Protein AF-A0A2V6Z0M4-F1 (afdb_monomer_lite)

Sequence (172 aa):
MLELSGLESTGSSSRLNERKREIEARLRARYKDFTRQDFLALPAMAEYDRYYRRFNKSYHVQLQLDSIVLNGKQLPDVSPAVDANFMAEVETLILTAGHDSQKLRGPIVIDVSREGDQMTQMNSASRAIRSGDMIMRDADGICCSIIYGQDARSPISPETSRVLYVAYAPPR

Foldseek 3Di:
DDKDFQDQFDDFDPVLQVVQVVLLVVLLVVCVPDDLVNQCVPPQNVLVQVVCVVVVDHQVLSVVSCCSRVVVDTQDGDTSQVSVQNSCCNNVVWDKAKWLVVLAAADKDWDWDDFPAWAQALVRDIDGDDTGWTFIDGPVGTQATSNRGGGNRTDDDSPRRMMDMDTDGRDD

pLDDT: mean 94.56, std 4.7, range [65.38, 98.5]

Radius of gyration: 16.45 Å; chains: 1; bounding box: 45×30×41 Å

Secondary structure (DSSP, 8-state):
-EEEES---SS--HHHHHHHHHHHHHHHHHTTT--HHHHHTSHHHHHHHHHHHTTT---HHHHHHHHHHTS-PPPP-S-HHHHHHHHHHHHH--EEEEEEGGG--S--EEEE--TT-EEEBTTS-EEEPPTT-EEEEETTEEEEETTTEEBSSSB--TT--EEEEEEE----

Structure (mmCIF, N/CA/C/O backbone):
data_AF-A0A2V6Z0M4-F1
#
_entry.id   AF-A0A2V6Z0M4-F1
#
loop_
_atom_site.group_PDB
_atom_site.id
_atom_site.type_symbol
_atom_site.label_atom_id
_atom_site.label_alt_id
_atom_site.label_comp_id
_atom_site.label_asym_id
_atom_site.label_entity_id
_atom_site.label_seq_id
_atom_site.pdbx_PDB_ins_code
_atom_site.Cartn_x
_atom_site.Cartn_y
_atom_site.Cartn_z
_atom_site.occupancy
_atom_site.B_iso_or_equiv
_atom_site.auth_seq_id
_atom_site.auth_comp_id
_atom_site.auth_asym_id
_atom_site.auth_atom_id
_atom_site.pdbx_PDB_model_num
ATOM 1 N N . MET A 1 1 ? -0.702 -11.341 7.477 1.00 93.31 1 MET A N 1
ATOM 2 C CA . MET A 1 1 ? -0.641 -10.172 8.377 1.00 93.31 1 MET A CA 1
ATOM 3 C C . MET A 1 1 ? 0.650 -10.262 9.172 1.00 93.31 1 MET A C 1
ATOM 5 O O . MET A 1 1 ? 1.028 -11.376 9.519 1.00 93.31 1 MET A O 1
ATOM 9 N N . LEU A 1 2 ? 1.322 -9.139 9.411 1.00 95.94 2 LEU A N 1
ATOM 10 C CA . LEU A 1 2 ? 2.553 -9.040 10.199 1.00 95.94 2 LEU A CA 1
ATOM 11 C C . LEU A 1 2 ? 2.414 -7.859 11.159 1.00 95.94 2 LEU A C 1
ATOM 13 O O . LEU A 1 2 ? 2.221 -6.739 10.698 1.00 95.94 2 LEU A O 1
ATOM 17 N N . GLU A 1 3 ? 2.523 -8.098 12.463 1.00 96.00 3 GLU A N 1
ATOM 18 C CA . GLU A 1 3 ? 2.560 -7.029 13.463 1.00 96.00 3 GLU A CA 1
ATOM 19 C C . GLU A 1 3 ? 3.993 -6.828 13.963 1.00 96.00 3 GLU A C 1
ATOM 21 O O . GLU A 1 3 ? 4.674 -7.795 14.308 1.00 96.00 3 GLU A O 1
ATOM 26 N N . LEU A 1 4 ? 4.442 -5.575 14.012 1.00 95.44 4 LEU A N 1
ATOM 27 C CA . LEU A 1 4 ? 5.709 -5.179 14.623 1.00 95.44 4 LEU A CA 1
ATOM 28 C C . LEU A 1 4 ? 5.433 -4.197 15.759 1.00 95.44 4 LEU A C 1
ATOM 30 O O . LEU A 1 4 ? 4.575 -3.327 15.643 1.00 95.44 4 LEU A O 1
ATOM 34 N N . SER A 1 5 ? 6.174 -4.331 16.855 1.00 95.19 5 SER A N 1
ATOM 35 C CA . SER A 1 5 ? 6.058 -3.487 18.048 1.00 95.19 5 SER A CA 1
ATOM 36 C C . SER A 1 5 ? 7.402 -2.867 18.410 1.00 95.19 5 SER A C 1
ATOM 38 O O . SER A 1 5 ? 8.447 -3.411 18.060 1.00 95.19 5 SER A O 1
ATOM 40 N N . GLY A 1 6 ? 7.368 -1.760 19.156 1.00 91.19 6 GLY A N 1
ATOM 41 C CA . GLY A 1 6 ? 8.577 -1.048 19.581 1.00 91.19 6 GLY A CA 1
ATOM 42 C C . GLY A 1 6 ? 9.208 -0.236 18.451 1.00 91.19 6 GLY A C 1
ATOM 43 O O . GLY A 1 6 ? 10.424 -0.080 18.415 1.00 91.19 6 GLY A O 1
ATOM 44 N N . LEU A 1 7 ? 8.389 0.227 17.505 1.00 87.81 7 LEU A N 1
ATOM 45 C CA . LEU A 1 7 ? 8.842 1.067 16.405 1.00 87.81 7 LEU A CA 1
ATOM 46 C C . LEU A 1 7 ? 9.020 2.511 16.865 1.00 87.81 7 LEU A C 1
ATOM 48 O O . LEU A 1 7 ? 8.153 3.072 17.533 1.00 87.81 7 LEU A O 1
ATOM 52 N N . GLU A 1 8 ? 10.110 3.123 16.419 1.00 84.62 8 GLU A N 1
ATOM 53 C CA . GLU A 1 8 ? 10.274 4.571 16.415 1.00 84.62 8 GLU A CA 1
ATOM 54 C C . GLU A 1 8 ? 9.914 5.075 15.013 1.00 84.62 8 GLU A C 1
ATOM 56 O O . GLU A 1 8 ? 10.673 4.916 14.057 1.00 84.62 8 GLU A O 1
ATOM 61 N N . SER A 1 9 ? 8.706 5.627 14.876 1.00 75.00 9 SER A N 1
ATOM 62 C CA . SER A 1 9 ? 8.176 6.122 13.594 1.00 75.00 9 SER A CA 1
ATOM 63 C C . SER A 1 9 ? 8.567 7.579 13.304 1.00 75.00 9 SER A C 1
ATOM 65 O O . SER A 1 9 ? 8.095 8.159 12.325 1.00 75.00 9 SER A O 1
ATOM 67 N N . THR A 1 10 ? 9.416 8.182 14.141 1.00 77.81 10 THR A N 1
ATOM 68 C CA . THR A 1 10 ? 9.888 9.564 14.005 1.00 77.81 10 THR A CA 1
ATOM 69 C C . THR A 1 10 ? 11.273 9.629 13.361 1.00 77.81 10 THR A C 1
ATOM 71 O O . THR A 1 10 ? 12.144 8.799 13.605 1.00 77.81 10 THR A O 1
ATOM 74 N N . GLY A 1 11 ? 11.490 10.667 12.550 1.00 71.88 11 GLY A N 1
ATOM 75 C CA . GLY A 1 11 ? 12.787 10.952 11.937 1.00 71.88 11 GLY A CA 1
ATOM 76 C C . GLY A 1 11 ? 13.088 10.144 10.672 1.00 71.88 11 GLY A C 1
ATOM 77 O O . GLY A 1 11 ? 12.345 9.252 10.265 1.00 71.88 11 GLY A O 1
ATOM 78 N N . SER A 1 12 ? 14.195 10.499 10.019 1.00 74.94 12 SER A N 1
ATOM 79 C CA . SER A 1 12 ? 14.724 9.770 8.868 1.00 74.94 12 SER A CA 1
ATOM 80 C C . SER A 1 12 ? 15.727 8.712 9.329 1.00 74.94 12 SER A C 1
ATOM 82 O O . SER A 1 12 ? 16.513 8.925 10.252 1.00 74.94 12 SER A O 1
ATOM 84 N N . SER A 1 13 ? 15.721 7.552 8.673 1.00 84.31 13 SER A N 1
ATOM 85 C CA . SER A 1 13 ? 16.706 6.494 8.909 1.00 84.31 13 SER A CA 1
ATOM 86 C C . SER A 1 13 ? 17.667 6.438 7.729 1.00 84.31 13 SER A C 1
ATOM 88 O O . SER A 1 13 ? 17.261 6.100 6.617 1.00 84.31 13 SER A O 1
ATOM 90 N N . SER A 1 14 ? 18.948 6.748 7.954 1.00 87.25 14 SER A N 1
ATOM 91 C CA . SER A 1 14 ? 19.974 6.716 6.897 1.00 87.25 14 SER A CA 1
ATOM 92 C C . SER A 1 14 ? 20.055 5.344 6.231 1.00 87.25 14 SER A C 1
ATOM 94 O O . SER A 1 14 ? 20.011 5.249 5.008 1.00 87.25 14 SER A O 1
ATOM 96 N N . ARG A 1 15 ? 20.049 4.275 7.033 1.00 90.56 15 ARG A N 1
ATOM 97 C CA . ARG A 1 15 ? 20.072 2.891 6.549 1.00 90.56 15 ARG A CA 1
ATOM 98 C C . ARG A 1 15 ? 18.831 2.542 5.724 1.00 90.56 15 ARG A C 1
ATOM 100 O O . ARG A 1 15 ? 18.935 1.830 4.727 1.00 90.56 15 ARG A O 1
ATOM 107 N N . LEU A 1 16 ? 17.654 3.034 6.117 1.00 92.06 16 LEU A N 1
ATOM 108 C CA . LEU A 1 16 ? 16.437 2.837 5.327 1.00 92.06 16 LEU A CA 1
ATOM 109 C C . LEU A 1 16 ? 16.505 3.623 4.013 1.00 92.06 16 LEU A C 1
ATOM 111 O O . LEU A 1 16 ? 16.139 3.103 2.963 1.00 92.06 16 LEU A O 1
ATOM 115 N N . ASN A 1 17 ? 17.035 4.845 4.050 1.00 93.38 17 ASN A N 1
ATOM 116 C CA . ASN A 1 17 ? 17.216 5.687 2.873 1.00 93.38 17 ASN A CA 1
ATOM 117 C C . ASN A 1 17 ? 18.198 5.075 1.870 1.00 93.38 17 ASN A C 1
ATOM 119 O O . ASN A 1 17 ? 17.889 5.044 0.678 1.00 93.38 17 ASN A O 1
ATOM 123 N N . GLU A 1 18 ? 19.321 4.531 2.337 1.00 95.25 18 GLU A N 1
ATOM 124 C CA . GLU A 1 18 ? 20.262 3.747 1.526 1.00 95.25 18 GLU A CA 1
ATOM 125 C C . GLU A 1 18 ? 19.551 2.558 0.877 1.00 95.25 18 GLU A C 1
ATOM 127 O O . GLU A 1 18 ? 19.589 2.402 -0.345 1.00 95.25 18 GLU A O 1
ATOM 132 N N . ARG A 1 19 ? 18.784 1.792 1.663 1.00 96.50 19 ARG A N 1
ATOM 133 C CA . ARG A 1 19 ? 18.013 0.660 1.145 1.00 96.50 19 ARG A CA 1
ATOM 134 C C . ARG A 1 19 ? 16.975 1.080 0.099 1.00 96.50 19 ARG A C 1
ATOM 136 O O . ARG A 1 19 ? 16.816 0.383 -0.901 1.00 96.50 19 ARG A O 1
ATOM 143 N N . LYS A 1 20 ? 16.302 2.225 0.272 1.00 97.00 20 LYS A N 1
ATOM 144 C CA . LYS A 1 20 ? 15.407 2.804 -0.749 1.00 97.00 20 LYS A CA 1
ATOM 145 C C . LYS A 1 20 ? 16.163 3.065 -2.057 1.00 97.00 20 LYS A C 1
ATOM 147 O O . LYS A 1 20 ? 15.695 2.652 -3.118 1.00 97.00 20 LYS A O 1
ATOM 152 N N . ARG A 1 21 ? 17.353 3.684 -1.997 1.00 97.62 21 ARG A N 1
ATOM 153 C CA . ARG A 1 21 ? 18.186 3.938 -3.192 1.00 97.62 21 ARG A CA 1
ATOM 154 C C . ARG A 1 21 ? 18.592 2.637 -3.891 1.00 97.62 21 ARG A C 1
ATOM 156 O O . ARG A 1 21 ? 18.509 2.558 -5.117 1.00 97.62 21 ARG A O 1
ATOM 163 N N . GLU A 1 22 ? 18.988 1.618 -3.129 1.00 97.94 22 GLU A N 1
ATOM 164 C CA . GLU A 1 22 ? 19.348 0.294 -3.658 1.00 97.94 22 GLU A CA 1
ATOM 165 C C . GLU A 1 22 ? 18.174 -0.377 -4.380 1.00 97.94 22 GLU A C 1
ATOM 167 O O . GLU A 1 22 ? 18.338 -0.894 -5.488 1.00 97.94 22 GLU A O 1
ATOM 172 N N . ILE A 1 23 ? 16.981 -0.350 -3.773 1.00 98.19 23 ILE A N 1
ATOM 173 C CA . ILE A 1 23 ? 15.762 -0.920 -4.359 1.00 98.19 23 ILE A CA 1
ATOM 174 C C . ILE A 1 23 ? 15.462 -0.250 -5.689 1.00 98.19 23 ILE A C 1
ATOM 176 O O . ILE A 1 23 ? 15.276 -0.936 -6.689 1.00 98.19 23 ILE A O 1
ATOM 180 N N . GLU A 1 24 ? 15.451 1.078 -5.729 1.00 98.50 24 GLU A N 1
ATOM 181 C CA . GLU A 1 24 ? 15.169 1.814 -6.955 1.00 98.50 24 GLU A CA 1
ATOM 182 C C . GLU A 1 24 ? 16.183 1.525 -8.061 1.00 98.50 24 GLU A C 1
ATOM 184 O O . GLU A 1 24 ? 15.791 1.303 -9.206 1.00 98.50 24 GLU A O 1
ATOM 189 N N . ALA A 1 25 ? 17.480 1.510 -7.734 1.00 98.38 25 ALA A N 1
ATOM 190 C CA . ALA A 1 25 ? 18.531 1.179 -8.692 1.00 98.38 25 ALA A CA 1
ATOM 191 C C . ALA A 1 25 ? 18.327 -0.234 -9.255 1.00 98.38 25 ALA A C 1
ATOM 193 O O . ALA A 1 25 ? 18.394 -0.439 -10.469 1.00 98.38 25 ALA A O 1
ATOM 194 N N . ARG A 1 26 ? 17.996 -1.198 -8.390 1.00 98.38 26 ARG A N 1
ATOM 195 C CA . ARG A 1 26 ? 17.716 -2.577 -8.793 1.00 98.38 26 ARG A CA 1
ATOM 196 C C . ARG A 1 26 ? 16.445 -2.693 -9.635 1.00 98.38 26 ARG A C 1
ATOM 198 O O . ARG A 1 26 ? 16.457 -3.435 -10.611 1.00 98.38 26 ARG A O 1
ATOM 205 N N . LEU A 1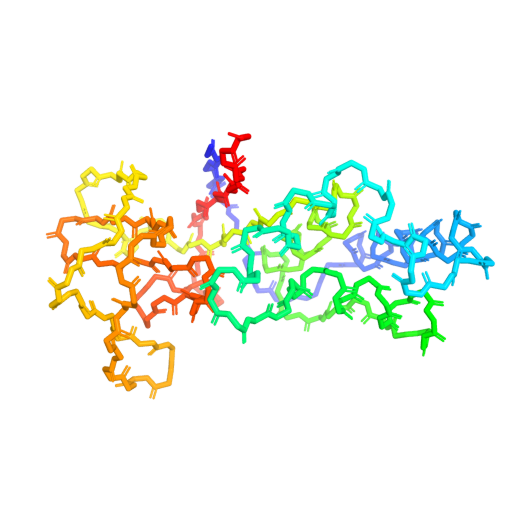 27 ? 15.371 -1.978 -9.297 1.00 98.12 27 LEU A N 1
ATOM 206 C CA . LEU A 1 27 ? 14.130 -1.964 -10.080 1.00 98.12 27 LEU A CA 1
ATOM 207 C C . LEU A 1 27 ? 14.369 -1.367 -11.473 1.00 98.12 27 LEU A C 1
ATOM 209 O O . LEU A 1 27 ? 13.987 -1.982 -12.466 1.00 98.12 27 LEU A O 1
ATOM 213 N N . ARG A 1 28 ? 15.069 -0.228 -11.560 1.00 98.12 28 ARG A N 1
ATOM 214 C CA . ARG A 1 28 ? 15.443 0.403 -12.838 1.00 98.12 28 ARG A CA 1
ATOM 215 C C . ARG A 1 28 ? 16.320 -0.510 -13.689 1.00 98.12 28 ARG A C 1
ATOM 217 O O . ARG A 1 28 ? 16.100 -0.607 -14.887 1.00 98.12 28 ARG A O 1
ATOM 224 N N . ALA A 1 29 ? 17.283 -1.205 -13.084 1.00 97.94 29 ALA A N 1
ATOM 225 C CA . ALA A 1 29 ? 18.129 -2.154 -13.802 1.00 97.94 29 ALA A CA 1
ATOM 226 C C . ALA A 1 29 ? 17.336 -3.376 -14.291 1.00 97.94 29 ALA A C 1
ATOM 228 O O . ALA A 1 29 ? 17.475 -3.780 -15.442 1.00 97.94 29 ALA A O 1
ATOM 229 N N . ARG A 1 30 ? 16.480 -3.945 -13.432 1.00 97.19 30 ARG A N 1
ATOM 230 C CA . ARG A 1 30 ? 15.681 -5.139 -13.737 1.00 97.19 30 ARG A CA 1
ATOM 231 C C . ARG A 1 30 ? 14.661 -4.903 -14.852 1.00 97.19 30 ARG A C 1
ATOM 233 O O . ARG A 1 30 ? 14.392 -5.823 -15.615 1.00 97.19 30 ARG A O 1
ATOM 240 N N . TYR A 1 31 ? 14.100 -3.700 -14.926 1.00 97.00 31 TYR A N 1
ATOM 241 C CA . TYR A 1 31 ? 12.991 -3.357 -15.818 1.00 97.00 31 TYR A CA 1
ATOM 242 C C . TYR A 1 31 ? 13.357 -2.261 -16.834 1.00 97.00 31 TYR A C 1
ATOM 244 O O . TYR A 1 31 ? 12.481 -1.552 -17.314 1.00 97.00 31 TYR A O 1
ATOM 252 N N . LYS A 1 32 ? 14.648 -2.106 -17.158 1.00 93.62 32 LYS A N 1
ATOM 253 C CA . LYS A 1 32 ? 15.195 -1.000 -17.967 1.00 93.62 32 LYS A CA 1
ATOM 254 C C . LYS A 1 32 ? 14.495 -0.785 -19.316 1.00 93.62 32 LYS A C 1
ATOM 256 O O . LYS A 1 32 ? 14.376 0.354 -19.752 1.00 93.62 32 LYS A O 1
ATOM 261 N N . ASP A 1 33 ? 14.022 -1.863 -19.934 1.00 94.88 33 ASP A N 1
ATOM 262 C CA . ASP A 1 33 ? 13.385 -1.849 -21.257 1.00 94.88 33 ASP A CA 1
ATOM 263 C C . ASP A 1 33 ? 11.897 -2.234 -21.198 1.00 94.88 33 ASP A C 1
ATOM 265 O O . ASP A 1 33 ? 11.271 -2.476 -22.227 1.00 94.88 33 ASP A O 1
ATOM 269 N N . PHE A 1 34 ? 11.321 -2.314 -19.994 1.00 96.81 34 PHE A N 1
ATOM 270 C CA . PHE A 1 34 ? 9.900 -2.608 -19.839 1.00 96.81 34 PHE A CA 1
ATOM 271 C C . PHE A 1 34 ? 9.059 -1.409 -20.267 1.00 96.81 34 PHE A C 1
ATOM 273 O O . PHE A 1 34 ? 9.295 -0.266 -19.879 1.00 96.81 34 PHE A O 1
ATOM 280 N N . THR A 1 35 ? 7.998 -1.696 -21.005 1.00 93.75 35 THR A N 1
ATOM 281 C CA . THR A 1 35 ? 6.857 -0.809 -21.181 1.00 93.75 35 THR A CA 1
ATOM 282 C C . THR A 1 35 ? 5.804 -1.080 -20.105 1.00 93.75 35 THR A C 1
ATOM 284 O O . THR A 1 35 ? 5.847 -2.071 -19.373 1.00 93.75 35 THR A O 1
ATOM 287 N N . ARG A 1 36 ? 4.771 -0.232 -20.052 1.00 89.81 36 ARG A N 1
ATOM 288 C CA . ARG A 1 36 ? 3.591 -0.490 -19.210 1.00 89.81 36 ARG A CA 1
ATOM 289 C C . ARG A 1 36 ? 2.922 -1.833 -19.499 1.00 89.81 36 ARG A C 1
ATOM 291 O O . ARG A 1 36 ? 2.391 -2.455 -18.583 1.00 89.81 36 ARG A O 1
ATOM 298 N N . GLN A 1 37 ? 2.927 -2.259 -20.762 1.00 91.62 37 GLN A N 1
ATOM 299 C CA . GLN A 1 37 ? 2.329 -3.524 -21.179 1.00 91.62 37 GLN A CA 1
ATOM 300 C C . GLN A 1 37 ? 3.127 -4.712 -20.624 1.00 91.62 37 GLN A C 1
ATOM 302 O O . GLN A 1 37 ? 2.533 -5.701 -20.202 1.00 91.62 37 GLN A O 1
ATOM 307 N N . ASP A 1 38 ? 4.455 -4.591 -20.557 1.00 95.56 38 ASP A N 1
ATOM 308 C CA . ASP A 1 38 ? 5.331 -5.647 -20.041 1.00 95.56 38 ASP A CA 1
ATOM 309 C C . ASP A 1 38 ? 5.140 -5.856 -18.534 1.00 95.56 38 ASP A C 1
ATOM 311 O O . ASP A 1 38 ? 5.152 -6.991 -18.059 1.00 95.56 38 ASP A O 1
ATOM 315 N N . PHE A 1 39 ? 4.861 -4.789 -17.772 1.00 93.31 39 PHE A N 1
ATOM 316 C CA . PHE A 1 39 ? 4.491 -4.934 -16.360 1.00 93.31 39 PHE A CA 1
ATOM 317 C C . PHE A 1 39 ? 3.208 -5.741 -16.175 1.00 93.31 39 PHE A C 1
ATOM 319 O O . PHE A 1 39 ? 3.155 -6.578 -15.278 1.00 93.31 39 PHE A O 1
ATOM 326 N N . LEU A 1 40 ? 2.204 -5.551 -17.036 1.00 91.12 40 LEU A N 1
ATOM 327 C CA . LEU A 1 40 ? 0.950 -6.312 -16.984 1.00 91.12 40 LEU A CA 1
ATOM 328 C C . LEU A 1 40 ? 1.129 -7.798 -17.320 1.00 91.12 40 LEU A C 1
ATOM 330 O O . LEU A 1 40 ? 0.270 -8.601 -16.969 1.00 91.12 40 LEU A O 1
ATOM 334 N N . ALA A 1 41 ? 2.233 -8.176 -17.967 1.00 92.94 41 ALA A N 1
ATOM 335 C CA . ALA A 1 41 ? 2.569 -9.574 -18.221 1.00 92.94 41 ALA A CA 1
ATOM 336 C C . ALA A 1 41 ? 3.186 -10.276 -16.996 1.00 92.94 41 ALA A C 1
ATOM 338 O O . ALA A 1 41 ? 3.294 -11.505 -16.979 1.00 92.94 41 ALA A O 1
ATOM 339 N N . LEU A 1 42 ? 3.587 -9.532 -15.956 1.00 94.44 42 LEU A N 1
ATOM 340 C CA . LEU A 1 42 ? 4.087 -10.128 -14.719 1.00 94.44 42 LEU A CA 1
ATOM 341 C C . LEU A 1 42 ? 2.934 -10.812 -13.967 1.00 94.44 42 LEU A C 1
ATOM 343 O O . LEU A 1 42 ? 1.902 -10.172 -13.758 1.00 94.44 42 LEU A O 1
ATOM 347 N N . PRO A 1 43 ? 3.103 -12.060 -13.480 1.00 92.56 43 PRO A N 1
ATOM 348 C CA . PRO A 1 43 ? 2.008 -12.812 -12.870 1.00 92.56 43 PRO A CA 1
ATOM 349 C C . PRO A 1 43 ? 1.278 -12.060 -11.753 1.00 92.56 43 PRO A C 1
ATOM 351 O O . PRO A 1 43 ? 0.059 -11.988 -11.776 1.00 92.56 43 PRO A O 1
ATOM 354 N N . ALA A 1 44 ? 1.999 -11.437 -10.813 1.00 92.12 44 ALA A N 1
ATOM 355 C CA . ALA A 1 44 ? 1.372 -10.668 -9.735 1.00 92.12 44 ALA A CA 1
ATOM 356 C C . ALA A 1 44 ? 0.557 -9.476 -10.270 1.00 92.12 44 ALA A C 1
ATOM 358 O O . ALA A 1 44 ? -0.594 -9.288 -9.889 1.00 92.12 44 ALA A O 1
ATOM 359 N N . MET A 1 45 ? 1.124 -8.707 -11.203 1.00 94.69 45 MET A N 1
ATOM 360 C CA . MET A 1 45 ? 0.473 -7.529 -11.785 1.00 94.69 45 MET A CA 1
ATOM 361 C C . MET A 1 45 ? -0.781 -7.893 -12.581 1.00 94.69 45 MET A C 1
ATOM 363 O O . MET A 1 45 ? -1.785 -7.196 -12.467 1.00 94.69 45 MET A O 1
ATOM 367 N N . ALA A 1 46 ? -0.750 -8.994 -13.337 1.00 94.12 46 ALA A N 1
ATOM 368 C CA . ALA A 1 46 ? -1.898 -9.473 -14.103 1.00 94.12 46 ALA A CA 1
ATOM 369 C C . ALA A 1 46 ? -3.105 -9.785 -13.199 1.00 94.12 46 ALA A C 1
ATOM 371 O O . ALA A 1 46 ? -4.244 -9.447 -13.530 1.00 94.12 46 ALA A O 1
ATOM 372 N N . GLU A 1 47 ? -2.855 -10.389 -12.034 1.00 94.69 47 GLU A N 1
ATOM 373 C CA . GLU A 1 47 ? -3.888 -10.708 -11.044 1.00 94.69 47 GLU A CA 1
ATOM 374 C C . GLU A 1 47 ? -4.542 -9.441 -10.478 1.00 94.69 47 GLU A C 1
ATOM 376 O O . GLU A 1 47 ? -5.773 -9.328 -10.443 1.00 94.69 47 GLU A O 1
ATOM 381 N N . TYR A 1 48 ? -3.733 -8.448 -10.099 1.00 96.25 48 TYR A N 1
ATOM 382 C CA . TYR A 1 48 ? -4.257 -7.168 -9.627 1.00 96.25 48 TYR A CA 1
ATOM 383 C C . TYR A 1 48 ? -4.953 -6.374 -10.730 1.00 96.25 48 TYR A C 1
ATOM 385 O O . TYR A 1 48 ? -6.024 -5.834 -10.475 1.00 96.25 48 TYR A O 1
ATOM 393 N N . ASP A 1 49 ? -4.416 -6.311 -11.949 1.00 95.12 49 ASP A N 1
ATOM 394 C CA . ASP A 1 49 ? -5.065 -5.610 -13.063 1.00 95.12 49 ASP A CA 1
ATOM 395 C C . ASP A 1 49 ? -6.456 -6.195 -13.338 1.00 95.12 49 ASP A C 1
ATOM 397 O O . ASP A 1 49 ? -7.453 -5.467 -13.362 1.00 95.12 49 ASP A O 1
ATOM 401 N N . ARG A 1 50 ? -6.563 -7.527 -13.427 1.00 95.25 50 ARG A N 1
ATOM 402 C CA . ARG A 1 50 ? -7.847 -8.224 -13.584 1.00 95.25 50 ARG A CA 1
ATOM 403 C C . ARG A 1 50 ? -8.819 -7.889 -12.453 1.00 95.25 50 ARG A C 1
ATOM 405 O O . ARG A 1 50 ? -9.998 -7.631 -12.708 1.00 95.25 50 ARG A O 1
ATOM 412 N N . TYR A 1 51 ? -8.331 -7.861 -11.216 1.00 96.56 51 TYR A N 1
ATOM 413 C CA . TYR A 1 51 ? -9.134 -7.499 -10.057 1.00 96.56 51 TYR A CA 1
ATOM 414 C C . TYR A 1 51 ? -9.616 -6.038 -10.113 1.00 96.56 51 TYR A C 1
ATOM 416 O O . TYR A 1 51 ? -10.818 -5.780 -10.032 1.00 96.56 51 TYR A O 1
ATOM 424 N N . TYR A 1 52 ? -8.710 -5.079 -10.322 1.00 96.88 52 TYR A N 1
ATOM 425 C CA . TYR A 1 52 ? -8.994 -3.639 -10.339 1.00 96.88 52 TYR A CA 1
ATOM 426 C C . TYR A 1 52 ? -9.899 -3.222 -11.508 1.00 96.88 52 TYR A C 1
ATOM 428 O O . TYR A 1 52 ? -10.741 -2.330 -11.349 1.00 96.88 52 TYR A O 1
ATOM 436 N N . ARG A 1 53 ? -9.814 -3.904 -12.659 1.00 95.94 53 ARG A N 1
ATOM 437 C CA . ARG A 1 53 ? -10.701 -3.666 -13.812 1.00 95.94 53 ARG A CA 1
ATOM 438 C C . ARG A 1 53 ? -12.172 -3.905 -13.502 1.00 95.94 53 ARG A C 1
ATOM 440 O O . ARG A 1 53 ? -13.010 -3.171 -14.017 1.00 95.94 53 ARG A O 1
ATOM 447 N N . ARG A 1 54 ? -12.509 -4.831 -12.593 1.00 96.12 54 ARG A N 1
ATOM 448 C CA . ARG A 1 54 ? -13.897 -5.009 -12.109 1.00 96.12 54 ARG A CA 1
ATOM 449 C C . ARG A 1 54 ? -14.460 -3.718 -11.505 1.00 96.12 54 ARG A C 1
ATOM 451 O O . ARG A 1 54 ? -15.675 -3.507 -11.516 1.00 96.12 54 ARG A O 1
ATOM 458 N N . PHE A 1 55 ? -13.581 -2.843 -11.012 1.00 96.50 55 PHE A N 1
ATOM 459 C CA . PHE A 1 55 ? -13.889 -1.572 -10.363 1.00 96.50 55 PHE A CA 1
ATOM 460 C C . PHE A 1 55 ? -13.680 -0.338 -11.250 1.00 96.50 55 PHE A C 1
ATOM 462 O O . PHE A 1 55 ? -13.899 0.774 -10.771 1.00 96.50 55 PHE A O 1
ATOM 469 N N . ASN A 1 56 ? -13.308 -0.509 -12.525 1.00 96.62 56 ASN A N 1
ATOM 470 C CA . ASN A 1 56 ? -12.896 0.579 -13.422 1.00 96.62 56 ASN A CA 1
ATOM 471 C C . ASN A 1 56 ? -11.758 1.427 -12.819 1.00 96.62 56 ASN A C 1
ATOM 473 O O . ASN A 1 56 ? -11.790 2.660 -12.849 1.00 96.62 56 ASN A O 1
ATOM 477 N N . LYS A 1 57 ? -10.772 0.760 -12.208 1.00 96.31 57 LYS A N 1
ATOM 478 C CA . LYS A 1 57 ? -9.587 1.381 -11.606 1.00 96.31 57 LYS A CA 1
ATOM 479 C C . LYS A 1 57 ? -8.311 0.762 -12.166 1.00 96.31 57 LYS A C 1
ATOM 481 O O . LYS A 1 57 ? -8.335 -0.344 -12.694 1.00 96.31 57 LYS A O 1
ATOM 486 N N . SER A 1 58 ? -7.208 1.489 -12.024 1.00 94.69 58 SER A N 1
ATOM 487 C CA . SER A 1 58 ? -5.858 1.006 -12.322 1.00 94.69 58 SER A CA 1
ATOM 488 C C . SER A 1 58 ? -5.179 0.553 -11.036 1.00 94.69 58 SER A C 1
ATOM 490 O O . SER A 1 58 ? -5.382 1.169 -9.985 1.00 94.69 58 SER A O 1
ATOM 492 N N . TYR A 1 59 ? -4.356 -0.490 -11.118 1.00 95.38 59 TYR A N 1
ATOM 493 C CA . TYR A 1 59 ? -3.602 -0.964 -9.966 1.00 95.38 59 TYR A CA 1
ATOM 494 C C . TYR A 1 59 ? -2.526 0.053 -9.564 1.00 95.38 59 TYR A C 1
ATOM 496 O O . TYR A 1 59 ? -1.655 0.410 -10.355 1.00 95.38 59 TYR A O 1
ATOM 504 N N . HIS A 1 60 ? -2.585 0.558 -8.334 1.00 94.06 60 HIS A N 1
ATOM 505 C CA . HIS A 1 60 ? -1.748 1.688 -7.932 1.00 94.06 60 HIS A CA 1
ATOM 506 C C . HIS A 1 60 ? -0.282 1.311 -7.677 1.00 94.06 60 HIS A C 1
ATOM 508 O O . HIS A 1 60 ? 0.579 2.153 -7.915 1.00 94.06 60 HIS A O 1
ATOM 514 N N . VAL A 1 61 ? 0.032 0.068 -7.291 1.00 95.75 61 VAL A N 1
ATOM 515 C CA . VAL A 1 61 ? 1.437 -0.378 -7.174 1.00 95.75 61 VAL A CA 1
ATOM 516 C C . VAL A 1 61 ? 2.107 -0.429 -8.548 1.00 95.75 61 VAL A C 1
ATOM 518 O O . VAL A 1 61 ? 3.276 -0.073 -8.678 1.00 95.75 61 VAL A O 1
ATOM 521 N N . GLN A 1 62 ? 1.362 -0.755 -9.611 1.00 95.31 62 GLN A N 1
ATOM 522 C CA . GLN A 1 62 ? 1.868 -0.599 -10.976 1.00 95.31 62 GLN A CA 1
ATOM 523 C C . GLN A 1 62 ? 2.211 0.865 -11.278 1.00 95.31 62 GLN A C 1
ATOM 525 O O . GLN A 1 62 ? 3.288 1.143 -11.790 1.00 95.31 62 GLN A O 1
ATOM 530 N N . LEU A 1 63 ? 1.342 1.815 -10.912 1.00 94.69 63 LEU A N 1
ATOM 531 C CA . LEU A 1 63 ? 1.613 3.246 -11.110 1.00 94.69 63 LEU A CA 1
ATOM 532 C C . LEU A 1 63 ? 2.840 3.723 -10.313 1.00 94.69 63 LEU A C 1
ATOM 534 O O . LEU A 1 63 ? 3.602 4.562 -10.798 1.00 94.69 63 LEU A O 1
ATOM 538 N N . GLN A 1 64 ? 3.045 3.194 -9.103 1.00 95.81 64 GLN A N 1
ATOM 539 C CA . GLN A 1 64 ? 4.243 3.458 -8.303 1.00 95.81 64 GLN A CA 1
ATOM 540 C C . GLN A 1 64 ? 5.496 2.919 -9.007 1.00 95.81 64 GLN A C 1
ATOM 542 O O . GLN A 1 64 ? 6.455 3.673 -9.195 1.00 95.81 64 GLN A O 1
ATOM 547 N N . LEU A 1 65 ? 5.474 1.658 -9.453 1.00 96.62 65 LEU A N 1
ATOM 548 C CA . LEU A 1 65 ? 6.590 1.022 -10.154 1.00 96.62 65 LEU A CA 1
ATOM 549 C C . LEU A 1 65 ? 6.928 1.747 -11.463 1.00 96.62 65 LEU A C 1
ATOM 551 O O . LEU A 1 65 ? 8.092 2.083 -11.682 1.00 96.62 65 LEU A O 1
ATOM 555 N N . ASP A 1 66 ? 5.917 2.071 -12.274 1.00 95.38 66 ASP A N 1
ATOM 556 C CA . ASP A 1 66 ? 6.044 2.899 -13.478 1.00 95.38 66 ASP A CA 1
ATOM 557 C C . ASP A 1 66 ? 6.783 4.201 -13.159 1.00 95.38 66 ASP A C 1
ATOM 559 O O . ASP A 1 66 ? 7.691 4.619 -13.876 1.00 95.38 66 ASP A O 1
ATOM 563 N N . SER A 1 67 ? 6.406 4.861 -12.062 1.00 96.00 67 SER A N 1
ATOM 564 C CA . SER A 1 67 ? 7.010 6.133 -11.686 1.00 96.00 67 SER A CA 1
ATOM 565 C C . SER A 1 67 ? 8.492 6.000 -11.323 1.00 96.00 67 SER A C 1
ATOM 567 O O . SER A 1 67 ? 9.278 6.885 -11.660 1.00 96.00 67 SER A O 1
ATOM 569 N N . ILE A 1 68 ? 8.891 4.889 -10.698 1.00 97.44 68 ILE A N 1
ATOM 570 C CA . ILE A 1 68 ? 10.279 4.629 -10.300 1.00 97.44 68 ILE A CA 1
ATOM 571 C C . ILE A 1 68 ? 11.132 4.235 -11.508 1.00 97.44 68 ILE A C 1
ATOM 573 O O . ILE A 1 68 ? 12.241 4.753 -11.675 1.00 97.44 68 ILE A O 1
ATOM 577 N N . VAL A 1 69 ? 10.622 3.314 -12.331 1.00 97.50 69 VAL A N 1
ATOM 578 C CA . VAL A 1 69 ? 11.365 2.712 -13.444 1.00 97.50 69 VAL A CA 1
ATOM 579 C C . VAL A 1 69 ? 11.392 3.639 -14.654 1.00 97.50 69 VAL A C 1
ATOM 581 O O . VAL A 1 69 ? 12.467 3.912 -15.177 1.00 97.50 69 VAL A O 1
ATOM 584 N N . LEU A 1 70 ? 10.233 4.152 -15.075 1.00 95.56 70 LEU A N 1
ATOM 585 C CA . LEU A 1 70 ? 10.093 4.892 -16.335 1.00 95.56 70 LEU A CA 1
ATOM 586 C C . LEU A 1 70 ? 10.358 6.389 -16.166 1.00 95.56 70 LEU A C 1
ATOM 588 O O . LEU A 1 70 ? 10.892 7.028 -17.067 1.00 95.56 70 LEU A O 1
ATOM 592 N N . ASN A 1 71 ? 10.004 6.949 -15.006 1.00 95.69 71 ASN A N 1
ATOM 593 C CA . ASN A 1 71 ? 10.127 8.389 -14.751 1.00 95.69 71 ASN A CA 1
ATOM 594 C C . ASN A 1 71 ? 11.273 8.738 -13.791 1.00 95.69 71 ASN A C 1
ATOM 596 O O . ASN A 1 71 ? 11.434 9.904 -13.433 1.00 95.69 71 ASN A O 1
ATOM 600 N N . GLY A 1 72 ? 12.035 7.744 -13.323 1.00 95.69 72 GLY A N 1
ATOM 601 C CA . GLY A 1 72 ? 13.164 7.961 -12.418 1.00 95.69 72 GLY A CA 1
ATOM 602 C C . GLY A 1 72 ? 12.780 8.524 -11.046 1.00 95.69 72 GLY A C 1
ATOM 603 O O . GLY A 1 72 ? 13.652 9.040 -10.347 1.00 95.69 72 GLY A O 1
ATOM 604 N N . LYS A 1 73 ? 11.503 8.439 -10.635 1.00 97.25 73 LYS A N 1
ATOM 605 C CA . LYS A 1 73 ? 11.082 8.914 -9.313 1.00 97.25 73 LYS A CA 1
ATOM 606 C C . LYS A 1 73 ? 11.752 8.113 -8.210 1.00 97.25 73 LYS A C 1
ATOM 608 O O . LYS A 1 73 ? 12.103 6.942 -8.370 1.00 97.25 73 LYS A O 1
ATOM 613 N N . GLN A 1 74 ? 11.904 8.785 -7.083 1.00 96.69 74 GLN A N 1
ATOM 614 C CA . GLN A 1 74 ? 12.383 8.201 -5.849 1.00 96.69 74 GLN A CA 1
ATOM 615 C C . GLN A 1 74 ? 11.199 7.687 -5.023 1.00 96.69 74 GLN A C 1
ATOM 617 O O . GLN A 1 74 ? 10.103 8.247 -5.086 1.00 96.69 74 GLN A O 1
ATOM 622 N N . LEU A 1 75 ? 11.432 6.630 -4.248 1.00 95.56 75 LEU A N 1
ATOM 623 C CA . LEU A 1 75 ? 10.565 6.200 -3.165 1.00 95.56 75 LEU A CA 1
ATOM 624 C C . LEU A 1 75 ? 10.350 7.357 -2.180 1.00 95.56 75 LEU A C 1
ATOM 626 O O . LEU A 1 75 ? 11.266 8.169 -1.994 1.00 95.56 75 LEU A O 1
ATOM 630 N N . PRO A 1 76 ? 9.157 7.427 -1.566 1.00 90.50 76 PRO A N 1
ATOM 631 C CA . PRO A 1 76 ? 8.805 8.500 -0.650 1.00 90.50 76 PRO A CA 1
ATOM 632 C C . PRO A 1 76 ? 9.707 8.527 0.594 1.00 90.50 76 PRO A C 1
ATOM 634 O O . PRO A 1 76 ? 10.473 7.598 0.864 1.00 90.50 76 PRO A O 1
ATOM 637 N N . ASP A 1 77 ? 9.624 9.633 1.329 1.00 90.12 77 ASP A N 1
ATOM 638 C CA . ASP A 1 77 ? 10.308 9.854 2.605 1.00 90.12 77 ASP A CA 1
ATOM 639 C C . ASP A 1 77 ? 9.283 10.386 3.614 1.00 90.12 77 ASP A C 1
ATOM 641 O O . ASP A 1 77 ? 9.178 11.591 3.837 1.00 90.12 77 ASP A O 1
ATOM 645 N N . VAL A 1 78 ? 8.417 9.492 4.105 1.00 90.19 78 VAL A N 1
ATOM 646 C CA . VAL A 1 78 ? 7.282 9.849 4.978 1.00 90.19 78 VAL A CA 1
ATOM 647 C C . VAL A 1 78 ? 7.593 9.505 6.428 1.00 90.19 78 VAL A C 1
ATOM 649 O O . VAL A 1 78 ? 7.602 10.377 7.292 1.00 90.19 78 VAL A O 1
ATOM 652 N N . SER A 1 79 ? 7.825 8.224 6.699 1.00 91.00 79 SER A N 1
ATOM 653 C CA . SER A 1 79 ? 8.252 7.711 8.000 1.00 91.00 79 SER A CA 1
ATOM 654 C C . SER A 1 79 ? 8.825 6.309 7.818 1.00 91.00 79 SER A C 1
ATOM 656 O O . SER A 1 79 ? 8.451 5.634 6.855 1.00 91.00 79 SER A O 1
ATOM 658 N N . PRO A 1 80 ? 9.669 5.806 8.736 1.00 91.69 80 PRO A N 1
ATOM 659 C CA . PRO A 1 80 ? 10.261 4.482 8.585 1.00 91.69 80 PRO A CA 1
ATOM 660 C C . PRO A 1 80 ? 9.235 3.363 8.359 1.00 91.69 80 PRO A C 1
ATOM 662 O O . PRO A 1 80 ? 9.432 2.501 7.505 1.00 91.69 80 PRO A O 1
ATOM 665 N N . ALA A 1 81 ? 8.113 3.403 9.084 1.00 93.50 81 ALA A N 1
ATOM 666 C CA . ALA A 1 81 ? 7.060 2.400 8.974 1.00 93.50 81 ALA A CA 1
ATOM 667 C C . ALA A 1 81 ? 6.252 2.519 7.668 1.00 93.50 81 ALA A C 1
ATOM 669 O O . ALA A 1 81 ? 5.895 1.499 7.073 1.00 93.50 81 ALA A O 1
ATOM 670 N N . VAL A 1 82 ? 5.973 3.737 7.197 1.00 93.44 82 VAL A N 1
ATOM 671 C CA . VAL A 1 82 ? 5.277 3.939 5.916 1.00 93.44 82 VAL A CA 1
ATOM 672 C C . VAL A 1 82 ? 6.195 3.557 4.757 1.00 93.44 82 VAL A C 1
ATOM 674 O O . VAL A 1 82 ? 5.803 2.791 3.881 1.00 93.44 82 VAL A O 1
ATOM 677 N N . ASP A 1 83 ? 7.441 4.015 4.782 1.00 93.88 83 ASP A N 1
ATOM 678 C CA . ASP A 1 83 ? 8.422 3.767 3.731 1.00 93.88 83 ASP A CA 1
ATOM 679 C C . ASP A 1 83 ? 8.731 2.274 3.580 1.00 93.88 83 ASP A C 1
ATOM 681 O O . ASP A 1 83 ? 8.802 1.780 2.456 1.00 93.88 83 ASP A O 1
ATOM 685 N N . ALA A 1 84 ? 8.843 1.534 4.691 1.00 93.88 84 ALA A N 1
ATOM 686 C CA . ALA A 1 84 ? 9.017 0.082 4.663 1.00 93.88 84 ALA A CA 1
ATOM 687 C C . ALA A 1 84 ? 7.852 -0.637 3.959 1.00 93.88 84 ALA A C 1
ATOM 689 O O . ALA A 1 84 ? 8.089 -1.592 3.218 1.00 93.88 84 ALA A O 1
ATOM 690 N N . ASN A 1 85 ? 6.615 -0.155 4.139 1.00 94.62 85 ASN A N 1
ATOM 691 C CA . ASN A 1 85 ? 5.445 -0.669 3.425 1.00 94.62 85 ASN A CA 1
ATOM 692 C C . ASN A 1 85 ? 5.598 -0.438 1.916 1.00 94.62 85 ASN A C 1
ATOM 694 O O . ASN A 1 85 ? 5.598 -1.394 1.150 1.00 94.62 85 ASN A O 1
ATOM 698 N N . PHE A 1 86 ? 5.846 0.809 1.492 1.00 95.50 86 PHE A N 1
ATOM 699 C CA . PHE A 1 86 ? 6.036 1.152 0.074 1.00 95.50 86 PHE A CA 1
ATOM 700 C C . PHE A 1 86 ? 7.185 0.371 -0.578 1.00 95.50 86 PHE A C 1
ATOM 702 O O . PHE A 1 86 ? 7.061 -0.081 -1.715 1.00 95.50 86 PHE A O 1
ATOM 709 N N . MET A 1 87 ? 8.304 0.199 0.132 1.00 96.88 87 MET A N 1
ATOM 710 C CA . MET A 1 87 ? 9.431 -0.619 -0.324 1.00 96.88 87 MET A CA 1
ATOM 711 C C . MET A 1 87 ? 8.994 -2.064 -0.578 1.00 96.88 87 MET A C 1
ATOM 713 O O . MET A 1 87 ? 9.281 -2.607 -1.646 1.00 96.88 87 MET A O 1
ATOM 717 N N . ALA A 1 88 ? 8.262 -2.665 0.365 1.00 96.31 88 ALA A N 1
ATOM 718 C CA . ALA A 1 88 ? 7.745 -4.019 0.219 1.00 96.31 88 ALA A CA 1
ATOM 719 C C . ALA A 1 88 ? 6.793 -4.140 -0.982 1.00 96.31 88 ALA A C 1
ATOM 721 O O . ALA A 1 88 ? 6.920 -5.099 -1.748 1.00 96.31 88 ALA A O 1
ATOM 722 N N . GLU A 1 89 ? 5.905 -3.164 -1.201 1.00 96.44 89 GLU A N 1
ATOM 723 C CA . GLU A 1 89 ? 4.981 -3.159 -2.344 1.00 96.44 89 GLU A CA 1
ATOM 724 C C . GLU A 1 89 ? 5.715 -3.222 -3.677 1.00 96.44 89 GLU A C 1
ATOM 726 O O . GLU A 1 89 ? 5.449 -4.101 -4.494 1.00 96.44 89 GLU A O 1
ATOM 731 N N . VAL A 1 90 ? 6.676 -2.324 -3.902 1.00 96.69 90 VAL A N 1
ATOM 732 C CA . VAL A 1 90 ? 7.356 -2.241 -5.203 1.00 96.69 90 VAL A CA 1
ATOM 733 C C . VAL A 1 90 ? 8.387 -3.351 -5.411 1.00 96.69 90 VAL A C 1
ATOM 735 O O . VAL A 1 90 ? 8.671 -3.713 -6.552 1.00 96.69 90 VAL A O 1
ATOM 738 N N . GLU A 1 91 ? 8.954 -3.914 -4.339 1.00 95.75 91 GLU A N 1
ATOM 739 C CA . GLU A 1 91 ? 9.857 -5.066 -4.436 1.00 95.75 91 GLU A CA 1
ATOM 740 C C . GLU A 1 91 ? 9.105 -6.360 -4.765 1.00 95.75 91 GLU A C 1
ATOM 742 O O . GLU A 1 91 ? 9.605 -7.182 -5.538 1.00 95.75 91 GLU A O 1
ATOM 747 N N . THR A 1 92 ? 7.924 -6.551 -4.172 1.00 95.44 92 THR A N 1
ATOM 748 C CA . THR A 1 92 ? 7.154 -7.801 -4.278 1.00 95.44 92 THR A CA 1
ATOM 749 C C . THR A 1 92 ? 6.044 -7.749 -5.320 1.00 95.44 92 THR A C 1
ATOM 751 O O . THR A 1 92 ? 5.576 -8.800 -5.753 1.00 95.44 92 THR A O 1
ATOM 754 N N . LEU A 1 93 ? 5.657 -6.545 -5.752 1.00 95.75 93 LEU A N 1
ATOM 755 C CA . LEU A 1 93 ? 4.494 -6.264 -6.599 1.00 95.75 93 LEU A CA 1
ATOM 756 C C . LEU A 1 93 ? 3.158 -6.629 -5.933 1.00 95.75 93 LEU A C 1
ATOM 758 O O . LEU A 1 93 ? 2.161 -6.816 -6.626 1.00 95.75 93 LEU A O 1
ATOM 762 N N . ILE A 1 94 ? 3.157 -6.770 -4.605 1.00 95.88 94 ILE A N 1
ATOM 763 C CA . ILE A 1 94 ? 2.000 -7.144 -3.790 1.00 95.88 94 ILE A CA 1
ATOM 764 C C . ILE A 1 94 ? 1.495 -5.900 -3.072 1.00 95.88 94 ILE A C 1
ATOM 766 O O . ILE A 1 94 ? 2.268 -5.152 -2.485 1.00 95.88 94 ILE A O 1
ATOM 770 N N . LEU A 1 95 ? 0.179 -5.704 -3.086 1.00 95.81 95 LEU A N 1
ATOM 771 C CA . LEU A 1 95 ? -0.466 -4.627 -2.348 1.00 95.81 95 LEU A CA 1
ATOM 772 C C . LEU A 1 95 ? -0.371 -4.857 -0.839 1.00 95.81 95 LEU A C 1
ATOM 774 O O . LEU A 1 95 ? -0.791 -5.918 -0.358 1.00 95.81 95 LEU A O 1
ATOM 778 N N . THR A 1 96 ? 0.058 -3.838 -0.095 1.00 95.56 96 THR A N 1
ATOM 779 C CA . THR A 1 96 ? 0.104 -3.883 1.368 1.00 95.56 96 THR A CA 1
ATOM 780 C C . THR A 1 96 ? -0.509 -2.639 2.008 1.00 95.56 96 THR A C 1
ATOM 782 O O . THR A 1 96 ? -0.238 -1.518 1.601 1.00 95.56 96 THR A O 1
ATOM 785 N N . ALA A 1 97 ? -1.303 -2.808 3.061 1.00 95.56 97 ALA A N 1
ATOM 786 C CA . ALA A 1 97 ? -1.737 -1.702 3.914 1.00 95.56 97 ALA A CA 1
ATOM 787 C C . ALA A 1 97 ? -0.972 -1.721 5.240 1.00 95.56 97 ALA A C 1
ATOM 789 O O . ALA A 1 97 ? -0.693 -2.794 5.779 1.00 95.56 97 ALA A O 1
ATOM 790 N N . GLY A 1 98 ? -0.668 -0.537 5.770 1.00 96.19 98 GLY A N 1
ATOM 791 C CA . GLY A 1 98 ? -0.058 -0.352 7.082 1.00 96.19 98 GLY A CA 1
ATOM 792 C C . GLY A 1 98 ? -1.008 0.386 8.019 1.00 96.19 98 GLY A C 1
ATOM 793 O O . GLY A 1 98 ? -1.475 1.476 7.692 1.00 96.19 98 GLY A O 1
ATOM 794 N N . HIS A 1 99 ? -1.259 -0.199 9.187 1.00 97.50 99 HIS A N 1
ATOM 795 C CA . HIS A 1 99 ? -2.177 0.330 10.191 1.00 97.50 99 HIS A CA 1
ATOM 796 C C . HIS A 1 99 ? -1.463 0.552 11.522 1.00 97.50 99 HIS A C 1
ATOM 798 O O . HIS A 1 99 ? -0.673 -0.293 11.938 1.00 97.50 99 HIS A O 1
ATOM 804 N N . ASP A 1 100 ? -1.797 1.623 12.235 1.00 97.38 100 ASP A N 1
ATOM 805 C CA . ASP A 1 100 ? -1.526 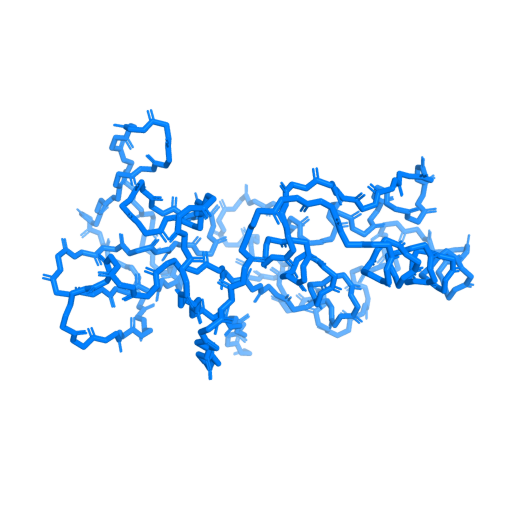1.721 13.667 1.00 97.38 100 ASP A CA 1
ATOM 806 C C . ASP A 1 100 ? -2.390 0.687 14.402 1.00 97.38 100 ASP A C 1
ATOM 808 O O . ASP A 1 100 ? -3.614 0.836 14.501 1.00 97.38 100 ASP A O 1
ATOM 812 N N . SER A 1 101 ? -1.762 -0.384 14.895 1.00 96.94 101 SER A N 1
ATOM 813 C CA . SER A 1 101 ? -2.501 -1.509 15.472 1.00 96.94 101 SER A CA 1
ATOM 814 C C . SER A 1 101 ? -3.171 -1.154 16.797 1.00 96.94 101 SER A C 1
ATOM 816 O O . SER A 1 101 ? -4.156 -1.785 17.175 1.00 96.94 101 SER A O 1
ATOM 818 N N . GLN A 1 102 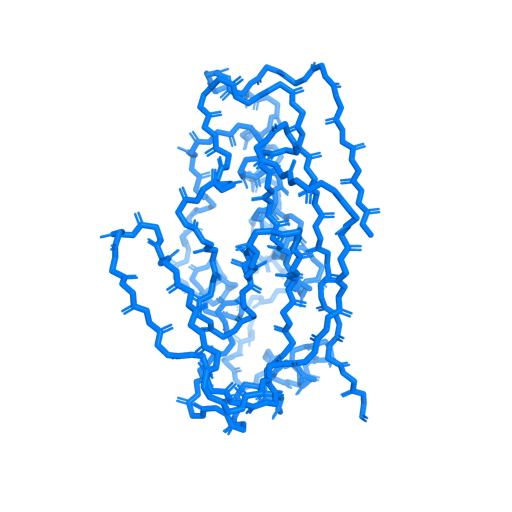? -2.713 -0.095 17.473 1.00 96.50 102 GLN A N 1
ATOM 819 C CA . GLN A 1 102 ? -3.303 0.367 18.729 1.00 96.50 102 GLN A CA 1
ATOM 820 C C . GLN A 1 102 ? -4.633 1.097 18.515 1.00 96.50 102 GLN A C 1
ATOM 822 O O . GLN A 1 102 ? -5.413 1.234 19.459 1.00 96.50 102 GLN A O 1
ATOM 827 N N . LYS A 1 103 ? -4.902 1.564 17.290 1.00 97.38 103 LYS A N 1
ATOM 828 C CA . LYS A 1 103 ? -6.156 2.238 16.920 1.00 97.38 103 LYS A CA 1
ATOM 829 C C . LYS A 1 103 ? -7.226 1.269 16.407 1.00 97.38 103 LYS A C 1
ATOM 831 O O . LYS A 1 103 ? -8.373 1.674 16.239 1.00 97.38 103 LYS A O 1
ATOM 836 N N . LEU A 1 104 ? -6.867 0.007 16.177 1.00 97.56 104 LEU A N 1
ATOM 837 C CA . LEU A 1 104 ? -7.785 -1.044 15.746 1.00 97.56 104 LEU A CA 1
ATOM 838 C C . LEU A 1 104 ? -8.562 -1.639 16.928 1.00 97.56 104 LEU A C 1
ATOM 840 O O . LEU A 1 104 ? -8.059 -1.713 18.052 1.00 97.56 104 LEU A O 1
ATOM 844 N N . ARG A 1 105 ? -9.803 -2.076 16.685 1.00 97.31 105 ARG A N 1
ATOM 845 C CA . ARG A 1 105 ? -10.724 -2.512 17.745 1.00 97.31 105 ARG A CA 1
ATOM 846 C C . ARG A 1 105 ? -11.231 -3.931 17.531 1.00 97.31 105 ARG A C 1
ATOM 848 O O . ARG A 1 105 ? -11.918 -4.221 16.562 1.00 97.31 105 ARG A O 1
ATOM 855 N N . GLY A 1 106 ? -10.980 -4.807 18.501 1.00 94.88 106 GLY A N 1
ATOM 856 C CA . GLY A 1 106 ? -11.482 -6.182 18.465 1.00 94.88 106 GLY A CA 1
ATOM 857 C C . GLY A 1 106 ? -10.832 -7.037 17.366 1.00 94.88 106 GLY A C 1
ATOM 858 O O . GLY A 1 106 ? -9.713 -6.746 16.943 1.00 94.88 106 GLY A O 1
ATOM 859 N N . PRO A 1 107 ? -11.491 -8.129 16.940 1.00 94.00 107 PRO A N 1
ATOM 860 C CA . PRO A 1 107 ? -10.951 -9.022 15.922 1.00 94.00 107 PRO A CA 1
ATOM 861 C C . PRO A 1 107 ? -10.816 -8.336 14.561 1.00 94.00 107 PRO A C 1
ATOM 863 O O . PRO A 1 107 ? -11.748 -7.687 14.092 1.00 94.00 107 PRO A O 1
ATOM 866 N N . ILE A 1 108 ? -9.678 -8.559 13.904 1.00 96.12 108 ILE A N 1
ATOM 867 C CA . ILE A 1 108 ? -9.451 -8.145 12.520 1.00 96.12 108 ILE A CA 1
ATOM 868 C C . ILE A 1 108 ? -9.895 -9.246 11.572 1.00 96.12 108 ILE A C 1
ATOM 870 O O . ILE A 1 108 ? -9.481 -10.399 11.711 1.00 96.12 108 ILE A O 1
ATOM 874 N N . VAL A 1 109 ? -10.701 -8.876 10.581 1.00 96.12 109 VAL A N 1
ATOM 875 C CA . VAL A 1 109 ? -11.239 -9.804 9.587 1.00 96.12 109 VAL A CA 1
ATOM 876 C C . VAL A 1 109 ? -10.954 -9.281 8.185 1.00 96.12 109 VAL A C 1
ATOM 878 O O . VAL A 1 109 ? -11.214 -8.118 7.878 1.00 96.12 109 VAL A O 1
ATOM 881 N N . ILE A 1 110 ? -10.437 -10.160 7.325 1.00 96.19 110 ILE A N 1
ATOM 882 C CA . ILE A 1 110 ? -10.409 -9.933 5.878 1.00 96.19 110 ILE A CA 1
ATOM 883 C C . ILE A 1 110 ? -11.741 -10.422 5.316 1.00 96.19 110 ILE A C 1
ATOM 885 O O . ILE A 1 110 ? -12.129 -11.567 5.543 1.00 96.19 110 ILE A O 1
ATOM 889 N N . ASP A 1 111 ? -12.448 -9.542 4.621 1.00 96.25 111 ASP A N 1
ATOM 890 C CA . ASP A 1 111 ? -13.833 -9.745 4.198 1.00 96.25 111 ASP A CA 1
ATOM 891 C C . ASP A 1 111 ? -14.047 -9.186 2.782 1.00 96.25 111 ASP A C 1
ATOM 893 O O . ASP A 1 111 ? -13.137 -8.624 2.166 1.00 96.25 111 ASP A O 1
ATOM 897 N N . VAL A 1 112 ? -15.263 -9.344 2.264 1.00 97.06 112 VAL A N 1
ATOM 898 C CA . VAL A 1 112 ? -15.720 -8.761 1.004 1.00 97.06 112 VAL A CA 1
ATOM 899 C C . VAL A 1 112 ? -16.815 -7.731 1.286 1.00 97.06 112 VAL A C 1
ATOM 901 O O . VAL A 1 112 ? -17.738 -7.973 2.067 1.00 97.06 112 VAL A O 1
ATOM 904 N N . SER A 1 113 ? -16.727 -6.567 0.649 1.00 97.94 113 SER A N 1
ATOM 905 C CA . SER A 1 113 ? -17.709 -5.496 0.778 1.00 97.94 113 SER A CA 1
ATOM 906 C C . SER A 1 113 ? -19.065 -5.881 0.175 1.00 97.94 113 SER A C 1
ATOM 908 O O . SER A 1 113 ? -19.187 -6.601 -0.823 1.00 97.94 113 SER A O 1
ATOM 910 N N . ARG A 1 114 ? -20.120 -5.353 0.775 1.00 97.88 114 ARG A N 1
ATOM 911 C CA . ARG A 1 114 ? -21.531 -5.566 0.473 1.00 97.88 114 ARG A CA 1
ATOM 912 C C . ARG A 1 114 ? -22.165 -4.231 0.104 1.00 97.88 114 ARG A C 1
ATOM 914 O O . ARG A 1 114 ? -21.614 -3.160 0.354 1.00 97.88 114 ARG A O 1
ATOM 921 N N . GLU A 1 115 ? -23.326 -4.296 -0.527 1.00 97.56 115 GLU A N 1
ATOM 922 C CA . GLU A 1 115 ? -24.114 -3.096 -0.781 1.00 97.56 115 GLU A CA 1
ATOM 923 C C . GLU A 1 115 ? -24.463 -2.395 0.542 1.00 97.56 115 GLU A C 1
ATOM 925 O O . GLU A 1 115 ? -24.777 -3.048 1.536 1.00 97.56 115 GLU A O 1
ATOM 930 N N . GLY A 1 116 ? -24.358 -1.065 0.563 1.00 96.88 116 GLY A N 1
ATOM 931 C CA . GLY A 1 116 ? -24.583 -0.252 1.761 1.00 96.88 116 GLY A CA 1
ATOM 932 C C . GLY A 1 116 ? -23.353 -0.041 2.648 1.00 96.88 116 GLY A C 1
ATOM 933 O O . GLY A 1 116 ? -23.406 0.810 3.535 1.00 96.88 116 GLY A O 1
ATOM 934 N N . ASP A 1 117 ? -22.238 -0.734 2.396 1.00 98.12 117 ASP A N 1
ATOM 935 C CA . ASP A 1 117 ? -20.995 -0.482 3.126 1.00 98.12 117 ASP A CA 1
ATOM 936 C C . ASP A 1 117 ? -20.483 0.945 2.932 1.00 98.12 117 ASP A C 1
ATOM 938 O O . ASP A 1 117 ? -20.445 1.478 1.818 1.00 98.12 117 ASP A O 1
ATOM 942 N N . GLN A 1 118 ? -20.006 1.534 4.027 1.00 97.62 118 GLN A N 1
ATOM 943 C CA . GLN A 1 118 ? -19.376 2.848 4.041 1.00 97.62 118 GLN A CA 1
ATOM 944 C C . GLN A 1 118 ? -18.058 2.814 4.812 1.00 97.62 118 GLN A C 1
ATOM 946 O O . GLN A 1 118 ? -17.871 2.018 5.731 1.00 97.62 118 GLN A O 1
ATOM 951 N N . MET A 1 119 ? -17.150 3.707 4.433 1.00 97.25 119 MET A N 1
ATOM 952 C CA . MET A 1 119 ? -15.878 3.924 5.111 1.00 97.25 119 MET A CA 1
ATOM 953 C C . MET A 1 119 ? -15.576 5.417 5.162 1.00 97.25 119 MET A C 1
ATOM 955 O O . MET A 1 119 ? -15.691 6.114 4.151 1.00 97.25 119 MET A O 1
ATOM 959 N N . THR A 1 120 ? -15.128 5.895 6.318 1.00 96.88 120 THR A N 1
ATOM 960 C CA . THR A 1 120 ? -14.554 7.236 6.448 1.00 96.88 120 THR A CA 1
ATOM 961 C C . THR A 1 120 ? -13.108 7.194 5.973 1.00 96.88 120 THR A C 1
ATOM 963 O O . THR A 1 120 ? -12.266 6.566 6.613 1.00 96.88 120 THR A O 1
ATOM 966 N N . GLN A 1 121 ? -12.813 7.836 4.845 1.00 94.19 121 GLN A N 1
ATOM 967 C CA . GLN A 1 121 ? -11.461 7.891 4.284 1.00 94.19 121 GLN A CA 1
ATOM 968 C C . GLN A 1 121 ? -10.578 8.885 5.047 1.00 94.19 121 GLN A C 1
ATOM 970 O O . GLN A 1 121 ? -11.088 9.761 5.735 1.00 94.19 121 GLN A O 1
ATOM 975 N N . MET A 1 122 ? -9.257 8.815 4.856 1.00 92.06 122 MET A N 1
ATOM 976 C CA . MET A 1 122 ? -8.271 9.697 5.510 1.00 92.06 122 MET A CA 1
ATOM 977 C C . MET A 1 122 ? -8.539 11.211 5.406 1.00 92.06 122 MET A C 1
ATOM 979 O O . MET A 1 122 ? -8.060 11.969 6.240 1.00 92.06 122 MET A O 1
ATOM 983 N N . ASN A 1 123 ? -9.301 11.672 4.411 1.00 91.44 123 ASN A N 1
ATOM 984 C CA . ASN A 1 123 ? -9.731 13.071 4.288 1.00 91.44 123 ASN A CA 1
ATOM 985 C C . ASN A 1 123 ? -11.022 13.389 5.075 1.00 91.44 123 ASN A C 1
ATOM 987 O O . ASN A 1 123 ? -11.678 14.391 4.798 1.00 91.44 123 ASN A O 1
ATOM 991 N N . SER A 1 124 ? -11.418 12.510 5.996 1.00 92.00 124 SER A N 1
ATOM 992 C CA . SER A 1 124 ? -12.647 12.555 6.796 1.00 92.00 124 SER A CA 1
ATOM 993 C C . SER A 1 124 ? -13.956 12.472 6.003 1.00 92.00 124 SER A C 1
ATOM 995 O O . SER A 1 124 ? -15.031 12.601 6.586 1.00 92.00 124 SER A O 1
ATOM 997 N N . ALA A 1 125 ? -13.910 12.226 4.690 1.00 94.25 125 ALA A N 1
ATOM 998 C CA . ALA A 1 125 ? -15.116 12.041 3.893 1.00 94.25 125 ALA A CA 1
ATOM 999 C C . ALA A 1 125 ? -15.668 10.619 4.067 1.00 94.25 125 ALA A C 1
ATOM 1001 O O . ALA A 1 125 ? -14.922 9.640 3.966 1.00 94.25 125 ALA A O 1
ATOM 1002 N N . SER A 1 126 ? -16.985 10.498 4.266 1.00 95.75 126 SER A N 1
ATOM 1003 C CA . SER A 1 126 ? -17.661 9.203 4.143 1.00 95.75 126 SER A CA 1
ATOM 1004 C C . SER A 1 126 ? -17.742 8.799 2.675 1.00 95.75 126 SER A C 1
ATOM 1006 O O . SER A 1 126 ? -18.073 9.612 1.805 1.00 95.75 126 SER A O 1
ATOM 1008 N N . ARG A 1 127 ? -17.456 7.530 2.392 1.00 96.12 127 ARG A N 1
ATOM 1009 C CA . ARG A 1 127 ? -17.511 6.961 1.052 1.00 96.12 127 ARG A CA 1
ATOM 1010 C C . ARG A 1 127 ? -18.230 5.625 1.056 1.00 96.12 127 ARG A C 1
ATOM 1012 O O . ARG A 1 127 ? -17.865 4.730 1.811 1.00 96.12 127 ARG A O 1
ATOM 1019 N N . ALA A 1 128 ? -19.181 5.470 0.138 1.00 97.38 128 ALA A N 1
ATOM 1020 C CA . ALA A 1 128 ? -19.760 4.171 -0.174 1.00 97.38 128 ALA A CA 1
ATOM 1021 C C . ALA A 1 128 ? -18.706 3.255 -0.813 1.00 97.38 128 ALA A C 1
ATOM 1023 O O . ALA A 1 128 ? -18.060 3.627 -1.801 1.00 97.38 128 ALA A O 1
ATOM 1024 N N . ILE A 1 129 ? -18.545 2.057 -0.258 1.00 97.69 129 ILE A N 1
ATOM 1025 C CA . ILE A 1 129 ? -17.620 1.047 -0.764 1.00 97.69 129 ILE A CA 1
ATOM 1026 C C . ILE A 1 129 ? -18.386 0.138 -1.712 1.00 97.69 129 ILE A C 1
ATOM 1028 O O . ILE A 1 129 ? -19.376 -0.491 -1.347 1.00 97.69 129 ILE A O 1
ATOM 1032 N N . ARG A 1 130 ? -17.936 0.082 -2.968 1.00 97.31 130 ARG A N 1
ATOM 1033 C CA . ARG A 1 130 ? -18.566 -0.770 -3.976 1.00 97.31 130 ARG A CA 1
ATOM 1034 C C . ARG A 1 130 ? -18.477 -2.231 -3.542 1.00 97.31 130 ARG A C 1
ATOM 1036 O O . ARG A 1 130 ? -17.392 -2.684 -3.189 1.00 97.31 130 ARG A O 1
ATOM 1043 N N . SER A 1 131 ? -19.600 -2.947 -3.614 1.00 97.75 131 SER A N 1
ATOM 1044 C CA . SER A 1 131 ? -19.678 -4.367 -3.260 1.00 97.75 131 SER A CA 1
ATOM 1045 C C . SER A 1 131 ? -18.732 -5.233 -4.097 1.00 97.75 131 SER A C 1
ATOM 1047 O O . SER A 1 131 ? -18.489 -4.961 -5.278 1.00 97.75 131 SER A O 1
ATOM 1049 N N . GLY A 1 132 ? -18.228 -6.297 -3.475 1.00 96.62 132 GLY A N 1
ATOM 1050 C CA . GLY A 1 132 ? -17.325 -7.262 -4.082 1.00 96.62 132 GLY A CA 1
ATOM 1051 C C . GLY A 1 132 ? -15.849 -6.904 -3.939 1.00 96.62 132 GLY A C 1
ATOM 1052 O O . GLY A 1 132 ? -15.027 -7.619 -4.515 1.00 96.62 132 GLY A O 1
ATOM 1053 N N . ASP A 1 133 ? -15.526 -5.814 -3.233 1.00 97.25 133 ASP A N 1
ATOM 1054 C CA . ASP A 1 133 ? -14.156 -5.410 -2.928 1.00 97.25 133 ASP A CA 1
ATOM 1055 C C . ASP A 1 133 ? -13.635 -6.140 -1.687 1.00 97.25 133 ASP A C 1
ATOM 1057 O O . ASP A 1 133 ? -14.347 -6.285 -0.702 1.00 97.25 133 ASP A O 1
ATOM 1061 N N . MET A 1 134 ? -12.388 -6.581 -1.713 1.00 96.94 134 MET A N 1
ATOM 1062 C CA . MET A 1 134 ? -11.676 -7.081 -0.559 1.00 96.94 134 MET A CA 1
ATOM 1063 C C . MET A 1 134 ? -11.347 -5.915 0.357 1.00 96.94 134 MET A C 1
ATOM 1065 O O . MET A 1 134 ? -10.863 -4.855 -0.056 1.00 96.94 134 MET A O 1
ATOM 1069 N N . ILE A 1 135 ? -11.605 -6.155 1.625 1.00 97.69 135 ILE A N 1
ATOM 1070 C CA . ILE A 1 135 ? -11.513 -5.160 2.671 1.00 97.69 135 ILE A CA 1
ATOM 1071 C C . ILE A 1 135 ? -10.943 -5.805 3.926 1.00 97.69 135 ILE A C 1
ATOM 1073 O O . ILE A 1 135 ? -11.005 -7.021 4.117 1.00 97.69 135 ILE A O 1
ATOM 1077 N N . MET A 1 136 ? -10.438 -4.961 4.809 1.00 97.88 136 MET A N 1
ATOM 1078 C CA . MET A 1 136 ? -10.182 -5.308 6.196 1.00 97.88 136 MET A CA 1
ATOM 1079 C C . MET A 1 136 ? -11.196 -4.585 7.070 1.00 97.88 136 MET A C 1
ATOM 1081 O O . MET A 1 136 ? -11.437 -3.388 6.885 1.00 97.88 136 MET A O 1
ATOM 1085 N N . ARG A 1 137 ? -11.768 -5.307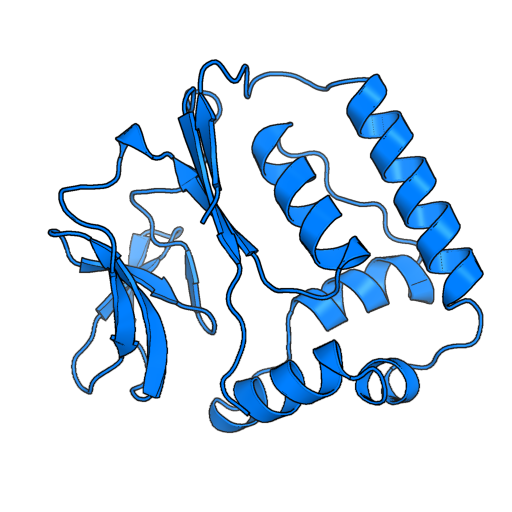 8.031 1.00 97.44 137 ARG A N 1
ATOM 1086 C CA . ARG A 1 137 ? -12.664 -4.761 9.047 1.00 97.44 137 ARG A CA 1
ATOM 1087 C C . ARG A 1 137 ? -12.160 -5.052 10.446 1.00 97.44 137 ARG A C 1
ATOM 1089 O O . ARG A 1 137 ? -11.508 -6.070 10.679 1.00 97.44 137 ARG A O 1
ATOM 1096 N N . ASP A 1 138 ? -12.545 -4.178 11.355 1.00 97.38 138 ASP A N 1
ATOM 1097 C CA . ASP A 1 138 ? -12.495 -4.391 12.791 1.00 97.38 138 ASP A CA 1
ATOM 1098 C C . ASP A 1 138 ? -13.916 -4.270 13.380 1.00 97.38 138 ASP A C 1
ATOM 1100 O O . ASP A 1 138 ? -14.907 -4.228 12.642 1.00 97.38 138 ASP A O 1
ATOM 1104 N N . ALA A 1 139 ? -14.038 -4.240 14.707 1.00 96.94 139 ALA A N 1
ATOM 1105 C CA . ALA A 1 139 ? -15.325 -4.148 15.397 1.00 96.94 139 ALA A CA 1
ATOM 1106 C C . ALA A 1 139 ? -16.101 -2.847 15.113 1.00 96.94 139 ALA A C 1
ATOM 1108 O O . ALA A 1 139 ? -17.315 -2.810 15.309 1.00 96.94 139 ALA A O 1
ATOM 1109 N N . ASP A 1 140 ? -15.422 -1.802 14.645 1.00 95.75 140 ASP A N 1
ATOM 1110 C CA . ASP A 1 140 ? -15.994 -0.474 14.427 1.00 95.75 140 ASP A CA 1
ATOM 1111 C C . ASP A 1 140 ? -16.289 -0.202 12.938 1.00 95.75 140 ASP A C 1
ATOM 1113 O O . ASP A 1 140 ? -16.917 0.806 12.608 1.00 95.75 140 ASP A O 1
ATOM 1117 N N . GLY A 1 141 ? -15.856 -1.076 12.022 1.00 96.31 141 GLY A N 1
ATOM 1118 C CA . GLY A 1 141 ? -16.192 -0.994 10.600 1.00 96.31 141 GLY A CA 1
ATOM 1119 C C . GLY A 1 141 ? -15.032 -1.321 9.663 1.00 96.31 141 GLY A C 1
ATOM 1120 O O . GLY A 1 141 ? -14.131 -2.086 9.991 1.00 96.31 141 GLY A O 1
ATOM 1121 N N . ILE A 1 142 ? -15.078 -0.768 8.447 1.00 98.06 142 ILE A N 1
ATOM 1122 C CA . ILE A 1 142 ? -14.031 -0.965 7.434 1.00 98.06 142 ILE A CA 1
ATOM 1123 C C . ILE A 1 142 ? -12.801 -0.126 7.798 1.00 98.06 142 ILE A C 1
ATOM 1125 O O . ILE A 1 142 ? -12.897 1.092 7.930 1.00 98.06 142 ILE A O 1
ATOM 1129 N N . CYS A 1 143 ? -11.647 -0.782 7.915 1.00 97.69 143 CYS A N 1
ATOM 1130 C CA . CYS A 1 143 ? -10.345 -0.154 8.146 1.00 97.69 143 CYS A CA 1
ATOM 1131 C C . CYS A 1 143 ? -9.592 0.110 6.837 1.00 97.69 143 CYS A C 1
ATOM 1133 O O . CYS A 1 143 ? -8.827 1.063 6.739 1.00 97.69 143 CYS A O 1
ATOM 1135 N N . CYS A 1 144 ? -9.760 -0.750 5.833 1.00 97.50 144 CYS A N 1
ATOM 1136 C CA . CYS A 1 144 ? -9.116 -0.596 4.533 1.00 97.50 144 CYS A CA 1
ATOM 1137 C C . CYS A 1 144 ? -9.966 -1.242 3.443 1.00 97.50 144 CYS A C 1
ATOM 1139 O O . CYS A 1 144 ? -10.557 -2.303 3.646 1.00 97.50 144 CYS A O 1
ATOM 1141 N N . SER A 1 145 ? -9.981 -0.612 2.275 1.00 96.88 145 SER A N 1
ATOM 1142 C CA . SER A 1 145 ? -10.458 -1.179 1.021 1.00 96.88 145 SER A CA 1
ATOM 1143 C C . SER A 1 145 ? -9.309 -1.205 0.026 1.00 96.88 145 SER A C 1
ATOM 1145 O O . SER A 1 145 ? -8.584 -0.224 -0.119 1.00 96.88 145 SER A O 1
ATOM 1147 N N . ILE A 1 146 ? -9.165 -2.300 -0.715 1.00 95.31 146 ILE A N 1
ATOM 1148 C CA . ILE A 1 146 ? -8.121 -2.399 -1.742 1.00 95.31 146 ILE A CA 1
ATOM 1149 C C . ILE A 1 146 ? -8.286 -1.319 -2.818 1.00 95.31 146 ILE A C 1
ATOM 1151 O O . ILE A 1 146 ? -7.303 -0.777 -3.334 1.00 95.31 146 ILE A O 1
ATOM 1155 N N . ILE A 1 147 ? -9.528 -0.997 -3.175 1.00 96.31 147 ILE A N 1
ATOM 1156 C CA . ILE A 1 147 ? -9.828 -0.045 -4.246 1.00 96.31 147 ILE A CA 1
ATOM 1157 C C . ILE A 1 147 ? -9.814 1.406 -3.759 1.00 96.31 147 ILE A C 1
ATOM 1159 O O . ILE A 1 147 ? -9.439 2.305 -4.517 1.00 96.31 147 ILE A O 1
ATOM 1163 N N . TYR A 1 148 ? -10.234 1.649 -2.518 1.00 95.12 148 TYR A N 1
ATOM 1164 C CA . TYR A 1 148 ? -10.438 2.994 -1.976 1.00 95.12 148 TYR A CA 1
ATOM 1165 C C . TYR A 1 148 ? -9.421 3.396 -0.900 1.00 95.12 148 TYR A C 1
ATOM 1167 O O . TYR A 1 148 ? -9.428 4.550 -0.469 1.00 95.12 148 TYR A O 1
ATOM 1175 N N . GLY A 1 149 ? -8.522 2.494 -0.518 1.00 94.31 149 GLY A N 1
ATOM 1176 C CA . GLY A 1 149 ? -7.425 2.739 0.408 1.00 94.31 149 GLY A CA 1
ATOM 1177 C C . GLY A 1 149 ? -7.828 2.686 1.881 1.00 94.31 149 GLY A C 1
ATOM 1178 O O . GLY A 1 149 ? -8.780 2.016 2.276 1.00 94.31 149 GLY A O 1
ATOM 1179 N N . GLN A 1 150 ? -7.045 3.393 2.687 1.00 94.06 150 GLN A N 1
ATOM 1180 C CA . GLN A 1 150 ? -7.065 3.393 4.147 1.00 94.06 150 GLN A CA 1
ATOM 1181 C C . GLN A 1 150 ? -8.212 4.239 4.735 1.00 94.06 150 GLN A C 1
ATOM 1183 O O . GLN A 1 150 ? -8.588 5.279 4.177 1.00 94.06 150 GLN A O 1
ATOM 1188 N N . ASP A 1 151 ? -8.740 3.815 5.884 1.00 96.75 151 ASP A N 1
ATOM 1189 C CA . ASP A 1 151 ? -9.659 4.610 6.702 1.00 96.75 151 ASP A CA 1
ATOM 1190 C C . ASP A 1 151 ? -8.974 5.808 7.390 1.00 96.75 151 ASP A C 1
ATOM 1192 O O . ASP A 1 151 ? -7.759 5.979 7.340 1.00 96.75 151 ASP A O 1
ATOM 1196 N N . ALA A 1 152 ? -9.750 6.669 8.049 1.00 96.69 152 ALA A N 1
ATOM 1197 C CA . ALA A 1 152 ? -9.210 7.796 8.817 1.00 96.69 152 ALA A CA 1
ATOM 1198 C C . ALA A 1 152 ? -8.689 7.426 10.212 1.00 96.69 152 ALA A C 1
ATOM 1200 O O . ALA A 1 152 ? -7.955 8.211 10.810 1.00 96.69 152 ALA A O 1
ATOM 1201 N N . ARG A 1 153 ? -9.103 6.282 10.770 1.00 96.38 153 ARG A N 1
ATOM 1202 C CA . ARG A 1 153 ? -8.893 5.981 12.195 1.00 96.38 153 ARG A CA 1
ATOM 1203 C C . ARG A 1 153 ? -7.560 5.308 12.449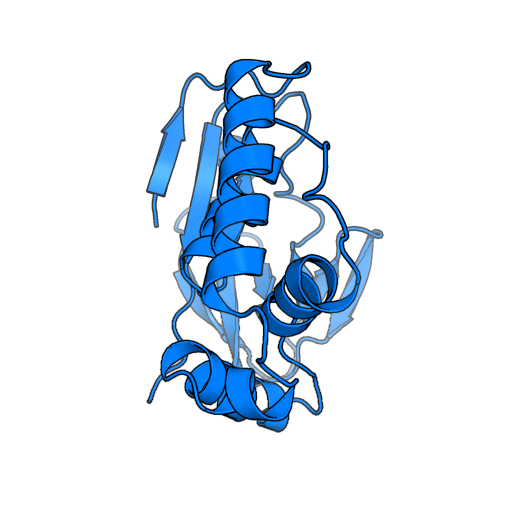 1.00 96.38 153 ARG A C 1
ATOM 1205 O O . ARG A 1 153 ? -6.884 5.657 13.407 1.00 96.38 153 ARG A O 1
ATOM 1212 N N . SER A 1 154 ? -7.190 4.351 11.603 1.00 97.00 154 SER A N 1
ATOM 1213 C CA . SER A 1 154 ? -6.001 3.523 11.785 1.00 97.00 154 SER A CA 1
ATOM 1214 C C . SER A 1 154 ? -4.748 3.877 10.957 1.00 97.00 154 SER A C 1
ATOM 1216 O O . SER A 1 154 ? -3.843 3.045 10.945 1.00 97.00 154 SER A O 1
ATOM 1218 N N . PRO A 1 155 ? -4.586 5.052 10.302 1.00 96.19 155 PRO A N 1
ATOM 1219 C CA . PRO A 1 155 ? -3.308 5.399 9.680 1.00 96.19 155 PRO A CA 1
ATOM 1220 C C . PRO A 1 155 ? -2.137 5.409 10.667 1.00 96.19 155 PRO A C 1
ATOM 1222 O O . PRO A 1 155 ? -2.271 5.860 11.814 1.00 96.19 155 PRO A O 1
ATOM 1225 N N . ILE A 1 156 ? -0.974 4.988 10.166 1.00 95.31 156 ILE A N 1
ATOM 1226 C CA . ILE A 1 156 ? 0.322 5.195 10.817 1.00 95.31 156 ILE A CA 1
ATOM 1227 C C . ILE A 1 156 ? 0.556 6.703 10.975 1.00 95.31 156 ILE A C 1
ATOM 1229 O O . ILE A 1 156 ? 0.401 7.468 10.021 1.00 95.31 156 ILE A O 1
ATOM 1233 N N . SER A 1 157 ? 0.955 7.118 12.171 1.00 92.44 157 SER A N 1
ATOM 1234 C CA . SER A 1 157 ? 1.357 8.486 12.498 1.00 92.44 157 SER A CA 1
ATOM 1235 C C . SER A 1 157 ? 2.721 8.490 13.206 1.00 92.44 157 SER A C 1
ATOM 1237 O O . SER A 1 157 ? 3.245 7.421 13.533 1.00 92.44 157 SER A O 1
ATOM 1239 N N . PRO A 1 158 ? 3.338 9.662 13.441 1.00 90.12 158 PRO A N 1
ATOM 1240 C CA . PRO A 1 158 ? 4.598 9.748 14.183 1.00 90.12 158 PRO A CA 1
ATOM 1241 C C . PRO A 1 158 ? 4.544 9.101 15.579 1.00 90.12 158 PRO A C 1
ATOM 1243 O O . PRO A 1 158 ? 5.563 8.640 16.083 1.00 90.12 158 PRO A O 1
ATOM 1246 N N . GLU A 1 159 ? 3.358 9.022 16.185 1.00 91.75 159 GLU A N 1
ATOM 1247 C CA . GLU A 1 159 ? 3.115 8.422 17.502 1.00 91.75 159 GLU A CA 1
ATOM 1248 C C . GLU A 1 159 ? 2.937 6.894 17.455 1.00 91.75 159 GLU A C 1
ATOM 1250 O O . GLU A 1 159 ? 2.877 6.246 18.502 1.00 91.75 159 GLU A O 1
ATOM 1255 N N . THR A 1 160 ? 2.838 6.296 16.264 1.00 94.81 160 THR A N 1
ATOM 1256 C CA . THR A 1 160 ? 2.620 4.855 16.110 1.00 94.81 160 THR A CA 1
ATOM 1257 C C . THR A 1 160 ? 3.843 4.070 16.579 1.00 94.81 160 THR A C 1
ATOM 1259 O O . THR A 1 160 ? 4.913 4.133 15.969 1.00 94.81 160 THR A O 1
ATOM 1262 N N . SER A 1 161 ? 3.654 3.267 17.630 1.00 94.50 161 SER A N 1
ATOM 1263 C CA . SER A 1 161 ? 4.681 2.371 18.191 1.00 94.50 161 SER A CA 1
ATOM 1264 C C . SER A 1 161 ? 4.481 0.896 17.820 1.00 94.50 161 SER A C 1
ATOM 126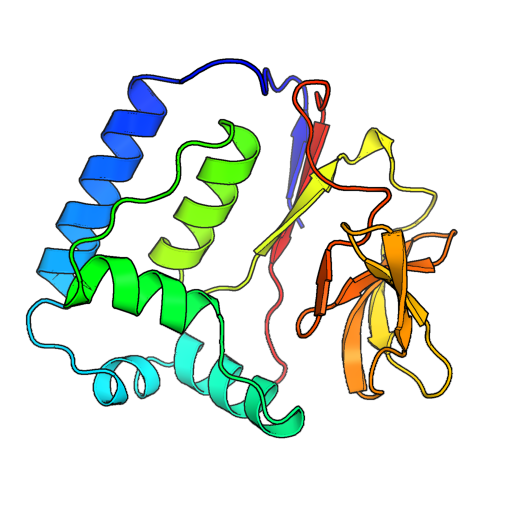6 O O . SER A 1 161 ? 5.380 0.068 18.013 1.00 94.50 161 SER A O 1
ATOM 1268 N N . ARG A 1 162 ? 3.295 0.559 17.291 1.00 96.75 162 ARG A N 1
ATOM 1269 C CA . ARG A 1 162 ? 2.926 -0.779 16.821 1.00 96.75 162 ARG A CA 1
ATOM 1270 C C . ARG A 1 162 ? 2.205 -0.687 15.486 1.00 96.75 162 ARG A C 1
ATOM 1272 O O . ARG A 1 162 ? 1.205 0.017 15.367 1.00 96.75 162 ARG A O 1
ATOM 1279 N N . VAL A 1 163 ? 2.719 -1.394 14.489 1.00 97.19 163 VAL A N 1
ATOM 1280 C CA . VAL A 1 163 ? 2.165 -1.396 13.134 1.00 97.19 163 VAL A CA 1
ATOM 1281 C C . VAL A 1 163 ? 1.682 -2.790 12.769 1.00 97.19 163 VAL A C 1
ATOM 1283 O O . VAL A 1 163 ? 2.369 -3.777 13.027 1.00 97.19 163 VAL A O 1
ATOM 1286 N N . LEU A 1 164 ? 0.523 -2.861 12.124 1.00 97.69 164 LEU A N 1
ATOM 1287 C CA . LEU A 1 164 ? 0.024 -4.052 11.453 1.00 97.69 164 LEU A CA 1
ATOM 1288 C C . LEU A 1 164 ? 0.142 -3.856 9.939 1.00 97.69 164 LEU A C 1
ATOM 1290 O O . LEU A 1 164 ? -0.539 -3.006 9.367 1.00 97.69 164 LEU A O 1
ATOM 1294 N N . TYR A 1 165 ? 0.968 -4.675 9.292 1.00 97.62 165 TYR A N 1
ATOM 1295 C CA . TYR A 1 165 ? 1.034 -4.777 7.838 1.00 97.62 165 TYR A CA 1
ATOM 1296 C C . TYR A 1 165 ? 0.140 -5.905 7.323 1.00 97.62 165 TYR A C 1
ATOM 1298 O O . TYR A 1 165 ? 0.183 -7.052 7.795 1.00 97.62 165 TYR A O 1
ATOM 1306 N N . VAL A 1 166 ? -0.653 -5.594 6.304 1.00 97.31 166 VAL A N 1
ATOM 1307 C CA . VAL A 1 166 ? -1.621 -6.508 5.698 1.00 97.31 166 VAL A CA 1
ATOM 1308 C C . VAL A 1 166 ? -1.372 -6.573 4.201 1.00 97.31 166 VAL A C 1
ATOM 1310 O O . VAL A 1 166 ? -1.594 -5.599 3.496 1.00 97.31 166 VAL A O 1
ATOM 1313 N N . ALA A 1 167 ? -0.923 -7.729 3.716 1.00 95.94 167 ALA A N 1
ATOM 1314 C CA . ALA A 1 167 ? -0.807 -8.008 2.291 1.00 95.94 167 ALA A CA 1
ATOM 1315 C C . ALA A 1 167 ? -2.122 -8.584 1.759 1.00 95.94 167 ALA A C 1
ATOM 1317 O O . ALA A 1 167 ? -2.664 -9.523 2.351 1.00 95.94 167 ALA A O 1
ATOM 1318 N N . TYR A 1 168 ? -2.605 -8.061 0.635 1.00 94.94 168 TYR A N 1
ATOM 1319 C CA . TYR A 1 168 ? -3.841 -8.523 0.010 1.00 94.94 168 TYR A CA 1
ATOM 1320 C C . TYR A 1 168 ? -3.549 -9.238 -1.297 1.00 94.94 168 TYR A C 1
ATOM 1322 O O . TYR A 1 168 ? -3.033 -8.619 -2.221 1.00 94.94 168 TYR A O 1
ATOM 1330 N N . ALA A 1 169 ? -3.931 -10.506 -1.412 1.00 92.12 169 ALA A N 1
ATOM 1331 C CA . ALA A 1 169 ? -3.806 -11.270 -2.647 1.00 92.12 169 ALA A CA 1
ATOM 1332 C C . ALA A 1 169 ? -5.188 -11.430 -3.300 1.00 92.12 169 ALA A C 1
ATOM 1334 O O . ALA A 1 169 ? -6.076 -12.015 -2.673 1.00 92.12 169 ALA A O 1
ATOM 1335 N N . PRO A 1 170 ? -5.394 -10.938 -4.535 1.00 89.44 170 PRO A N 1
ATOM 1336 C CA . PRO A 1 170 ? -6.622 -11.191 -5.260 1.00 89.44 170 PRO A CA 1
ATOM 1337 C C . PRO A 1 170 ? -6.870 -12.688 -5.445 1.00 89.44 170 PRO A C 1
ATOM 1339 O O . PRO A 1 170 ? -5.925 -13.432 -5.724 1.00 89.44 170 PRO A O 1
ATOM 1342 N N . PRO A 1 171 ? -8.123 -13.149 -5.291 1.00 79.81 171 PRO A N 1
ATOM 1343 C CA . PRO A 1 171 ? -8.465 -14.522 -5.618 1.00 79.81 171 PRO A CA 1
ATOM 1344 C C . PRO A 1 171 ? -8.268 -14.757 -7.120 1.00 79.81 171 PRO A C 1
ATOM 1346 O O . PRO A 1 171 ? -8.545 -13.869 -7.933 1.00 79.81 171 PRO A O 1
ATOM 1349 N N . ARG A 1 172 ? -7.787 -15.955 -7.466 1.00 65.38 172 ARG A N 1
ATOM 1350 C CA . ARG A 1 172 ? -7.617 -16.385 -8.859 1.00 65.38 172 ARG A CA 1
ATOM 1351 C C . ARG A 1 172 ? -8.949 -16.601 -9.571 1.00 65.38 172 ARG A C 1
ATOM 1353 O O . ARG A 1 172 ? -9.906 -17.047 -8.907 1.00 65.38 172 ARG A O 1
#